Protein AF-A0A7K3CYX9-F1 (afdb_monomer_lite)

Foldseek 3Di:
DFACDDDPPDDPDDGGFAKAFDDPPPPDPDDDDDPVRIDGDDPPDDPVRRHLPHPQPVVLCCVQCVPVVHDPPDDDDDPPVVDSND

Sequence (86 aa):
GVVTEVGPGVTHLSVGDRVMGVFEGAYGPVAIADARMVAPVPRGWDTREAAAMPAAFLTAWYGLVELAGLRAGERVLIHAATGGVG

Radius of gyration: 15.61 Å; chains: 1; bounding box: 35×34×39 Å

Secondary structure (DSSP, 8-state):
-B-----TT--S--TT-BEEE--TT-SSS-----TTSEEEPPTT--HHHHHHHHHHHHHHHIIIIIIS---TT-----TTTTSS--

Structure (mmCIF, N/CA/C/O backbone):
data_AF-A0A7K3CYX9-F1
#
_entry.id   AF-A0A7K3CYX9-F1
#
loop_
_atom_site.group_PDB
_atom_site.id
_atom_site.type_symbol
_atom_site.label_atom_id
_atom_site.label_alt_id
_atom_site.label_comp_id
_atom_site.label_asym_id
_atom_site.label_entity_id
_atom_site.label_seq_id
_atom_site.pdbx_PDB_ins_code
_atom_site.Cartn_x
_atom_site.Cartn_y
_atom_site.Cartn_z
_atom_site.occupancy
_atom_site.B_iso_or_equiv
_atom_site.auth_seq_id
_atom_site.auth_comp_id
_atom_site.auth_asym_id
_atom_site.auth_atom_id
_atom_site.pdbx_PDB_model_num
ATOM 1 N N . GLY A 1 1 ? 5.008 1.737 -9.041 1.00 96.00 1 GLY A N 1
ATOM 2 C CA . GLY A 1 1 ? 5.913 1.665 -10.201 1.00 96.00 1 GLY A CA 1
ATOM 3 C C . GLY A 1 1 ? 5.253 0.929 -11.348 1.00 96.00 1 GLY A C 1
ATOM 4 O O . GLY A 1 1 ? 4.043 0.722 -11.318 1.00 96.00 1 GLY A O 1
ATOM 5 N N . VAL A 1 2 ? 6.047 0.550 -12.344 1.00 98.06 2 VAL A N 1
ATOM 6 C CA . VAL A 1 2 ? 5.630 -0.311 -13.459 1.00 98.06 2 VAL A CA 1
ATOM 7 C C . VAL A 1 2 ? 6.508 -1.556 -13.432 1.00 98.06 2 VAL A C 1
ATOM 9 O O . VAL A 1 2 ? 7.714 -1.432 -13.231 1.00 98.06 2 VAL A O 1
ATOM 12 N N . VAL A 1 3 ? 5.918 -2.737 -13.594 1.00 98.44 3 VAL A N 1
ATOM 13 C CA . VAL A 1 3 ? 6.662 -4.001 -13.657 1.00 98.44 3 VAL A CA 1
ATOM 14 C C . VAL A 1 3 ? 7.489 -4.036 -14.943 1.00 98.44 3 VAL A C 1
ATOM 16 O O . VAL A 1 3 ? 6.939 -3.902 -16.035 1.00 98.44 3 VAL A O 1
ATOM 19 N N . THR A 1 4 ? 8.804 -4.217 -14.824 1.00 98.56 4 THR A N 1
ATOM 20 C CA . THR A 1 4 ? 9.732 -4.299 -15.969 1.00 98.56 4 THR A CA 1
ATOM 21 C C . THR A 1 4 ? 10.187 -5.724 -16.267 1.00 98.56 4 THR A C 1
ATOM 23 O O . THR A 1 4 ? 10.515 -6.029 -17.407 1.00 98.56 4 THR A O 1
ATOM 26 N N . GLU A 1 5 ? 10.179 -6.598 -15.261 1.00 98.38 5 GLU A N 1
ATOM 27 C CA . GLU A 1 5 ? 10.513 -8.018 -15.361 1.00 98.38 5 GLU A CA 1
ATOM 28 C 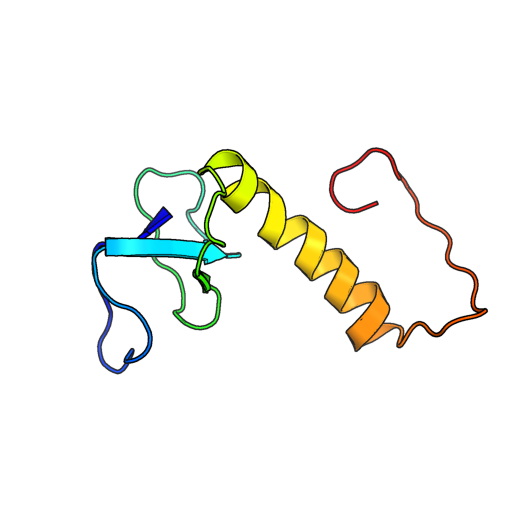C . GLU A 1 5 ? 9.722 -8.797 -14.301 1.00 98.38 5 GLU A C 1
ATOM 30 O O . GLU A 1 5 ? 9.348 -8.241 -13.265 1.00 98.38 5 GLU A O 1
ATOM 35 N N . VAL A 1 6 ? 9.457 -10.076 -14.566 1.00 98.44 6 VAL A N 1
ATOM 36 C CA . VAL A 1 6 ? 8.740 -10.978 -13.662 1.00 98.44 6 VAL A CA 1
ATOM 37 C C . VAL A 1 6 ? 9.598 -12.215 -13.416 1.00 98.44 6 VAL A C 1
ATOM 39 O O . VAL A 1 6 ? 10.056 -12.858 -14.359 1.00 98.44 6 VAL A O 1
ATOM 42 N N . GLY A 1 7 ? 9.823 -12.541 -12.142 1.00 97.81 7 GLY A N 1
ATOM 43 C CA . GLY A 1 7 ? 10.627 -13.696 -11.752 1.00 97.81 7 GLY A CA 1
ATOM 44 C C . GLY A 1 7 ? 9.944 -15.042 -12.053 1.00 97.81 7 GLY A C 1
ATOM 45 O O . GLY A 1 7 ? 8.717 -15.104 -12.186 1.00 97.81 7 GLY A O 1
ATOM 46 N N . PRO A 1 8 ? 10.707 -16.148 -12.114 1.00 97.56 8 PRO A N 1
ATOM 47 C CA . PRO A 1 8 ? 10.150 -17.479 -12.345 1.00 97.56 8 PRO A CA 1
ATOM 48 C C . PRO A 1 8 ? 9.065 -17.850 -11.324 1.00 97.56 8 PRO A C 1
ATOM 50 O O . PRO A 1 8 ? 9.238 -17.659 -10.122 1.00 97.56 8 PRO A O 1
ATOM 53 N N . GLY A 1 9 ? 7.953 -18.413 -11.802 1.00 96.75 9 GLY A N 1
ATOM 54 C CA . GLY A 1 9 ? 6.847 -18.881 -10.955 1.00 96.75 9 GLY A CA 1
ATOM 55 C C . GLY A 1 9 ? 5.844 -17.804 -10.527 1.00 96.75 9 GLY A C 1
ATOM 56 O O . GLY A 1 9 ? 4.823 -18.141 -9.933 1.00 96.75 9 GLY A O 1
ATOM 57 N N . VAL A 1 10 ? 6.078 -16.530 -10.853 1.00 98.00 10 VAL A N 1
ATOM 58 C CA . VAL A 1 10 ? 5.089 -15.464 -10.657 1.00 98.00 10 VAL A CA 1
ATOM 59 C C . VAL A 1 10 ? 4.143 -15.442 -11.858 1.00 98.00 10 VAL A C 1
ATOM 61 O O . VAL A 1 10 ? 4.556 -15.145 -12.974 1.00 98.00 10 VAL A O 1
ATOM 64 N N . THR A 1 11 ? 2.870 -15.773 -11.637 1.00 96.62 11 THR A N 1
ATOM 65 C CA . THR A 1 11 ? 1.869 -15.920 -12.715 1.00 96.62 11 THR A CA 1
ATOM 66 C C . THR A 1 11 ? 0.801 -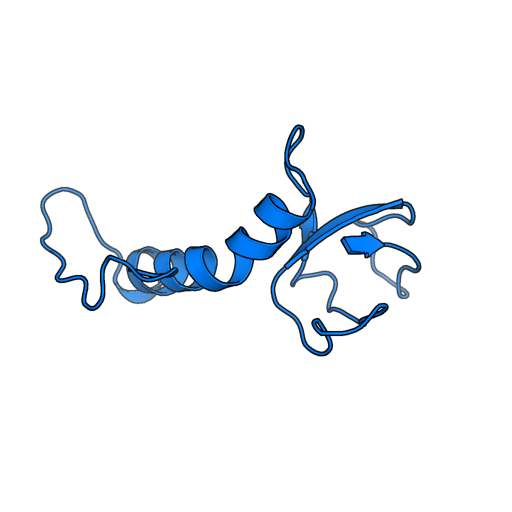14.829 -12.726 1.00 96.62 11 THR A C 1
ATOM 68 O O . THR A 1 11 ? 0.015 -14.755 -13.665 1.00 96.62 11 THR A O 1
ATOM 71 N N . HIS A 1 12 ? 0.723 -14.011 -11.675 1.00 96.38 12 HIS A N 1
ATOM 72 C CA . HIS A 1 12 ? -0.325 -13.001 -11.480 1.00 96.38 12 HIS A CA 1
ATOM 73 C C . HIS A 1 12 ? 0.107 -11.572 -11.827 1.00 96.38 12 HIS A C 1
ATOM 75 O O . HIS A 1 12 ? -0.693 -10.654 -11.675 1.00 96.38 12 HIS A O 1
ATOM 81 N N . LEU A 1 13 ? 1.352 -11.382 -12.273 1.00 97.94 13 LEU A N 1
ATOM 82 C CA . LEU A 1 13 ? 1.907 -10.097 -12.703 1.00 97.94 13 LEU A CA 1
ATOM 83 C C . LEU A 1 13 ? 2.472 -10.224 -14.116 1.00 97.94 13 LEU A C 1
ATOM 85 O O . LEU A 1 13 ? 2.998 -11.271 -14.490 1.00 97.94 13 LEU A O 1
ATOM 89 N N . SER A 1 14 ? 2.395 -9.141 -14.878 1.00 98.12 14 SER A N 1
ATOM 90 C CA . SER A 1 14 ? 2.932 -9.016 -16.231 1.00 98.12 14 SER A CA 1
ATOM 91 C C . SER A 1 14 ? 3.757 -7.741 -16.384 1.00 98.12 14 SER A C 1
ATOM 93 O O . SER A 1 14 ? 3.523 -6.733 -15.715 1.00 98.12 14 SER A O 1
ATOM 95 N N . VAL A 1 15 ? 4.729 -7.763 -17.299 1.00 98.44 15 VAL A N 1
ATOM 96 C CA . VAL A 1 15 ? 5.473 -6.555 -17.684 1.00 98.44 15 VAL A CA 1
ATOM 97 C C . VAL A 1 15 ? 4.495 -5.492 -18.189 1.00 98.44 15 VAL A C 1
ATOM 99 O O . VAL A 1 15 ? 3.624 -5.778 -19.007 1.00 98.44 15 VAL A O 1
ATOM 102 N N . GLY A 1 16 ? 4.650 -4.261 -17.704 1.00 98.25 16 GLY A N 1
ATOM 103 C CA . GLY A 1 16 ? 3.744 -3.146 -17.982 1.00 98.25 16 GLY A CA 1
ATOM 104 C C . GLY A 1 16 ? 2.674 -2.918 -16.911 1.00 98.25 16 GLY A C 1
ATOM 105 O O . GLY A 1 16 ? 2.080 -1.837 -16.887 1.00 98.25 16 GLY A O 1
ATOM 106 N N . ASP A 1 17 ? 2.465 -3.859 -15.984 1.00 98.31 17 ASP A N 1
ATOM 107 C CA . ASP A 1 17 ? 1.500 -3.675 -14.902 1.00 98.31 17 ASP A CA 1
ATOM 108 C C . ASP A 1 17 ? 1.899 -2.510 -13.994 1.00 98.31 17 ASP A C 1
ATOM 110 O O . ASP A 1 17 ? 3.038 -2.398 -13.526 1.00 98.31 17 ASP A O 1
ATOM 114 N N . ARG A 1 18 ? 0.930 -1.637 -13.704 1.00 98.31 18 ARG A N 1
ATOM 115 C CA . ARG A 1 18 ? 1.080 -0.592 -12.690 1.00 98.31 18 ARG A CA 1
ATOM 116 C C . ARG A 1 18 ? 0.835 -1.207 -11.322 1.00 98.31 18 ARG A C 1
ATOM 118 O O . ARG A 1 18 ? -0.280 -1.636 -11.032 1.00 98.31 18 ARG A O 1
ATOM 125 N N . VAL A 1 19 ? 1.855 -1.184 -10.472 1.00 98.31 19 VAL A N 1
ATOM 126 C CA . VAL A 1 19 ? 1.804 -1.783 -9.131 1.00 98.31 19 VAL A CA 1
ATOM 127 C C . VAL A 1 19 ? 2.240 -0.810 -8.040 1.00 98.31 19 VAL A C 1
ATOM 129 O O . VAL A 1 19 ? 3.040 0.100 -8.273 1.00 98.31 19 VAL A O 1
ATOM 132 N N . MET A 1 20 ? 1.727 -1.015 -6.834 1.00 98.19 20 MET A N 1
ATOM 133 C CA . MET A 1 20 ? 2.124 -0.336 -5.598 1.00 98.19 20 MET A CA 1
ATOM 134 C C . MET A 1 20 ? 2.320 -1.369 -4.488 1.00 98.19 20 MET A C 1
ATOM 136 O O . MET A 1 20 ? 1.758 -2.457 -4.563 1.00 98.19 20 MET A O 1
ATOM 140 N N . GLY A 1 21 ? 3.115 -1.056 -3.468 1.00 97.56 21 GLY A N 1
ATOM 141 C CA . GLY A 1 21 ? 3.428 -2.016 -2.412 1.00 97.56 21 GLY A CA 1
ATOM 142 C C . GLY A 1 21 ? 4.395 -1.473 -1.368 1.00 97.56 21 GLY A C 1
ATOM 143 O O . GLY A 1 21 ? 4.754 -0.296 -1.407 1.00 97.56 21 GLY A O 1
ATOM 144 N N . VAL A 1 22 ? 4.815 -2.347 -0.454 1.00 96.69 22 VAL A N 1
ATOM 145 C CA . VAL A 1 22 ? 5.831 -2.062 0.571 1.00 96.69 22 VAL A CA 1
ATOM 146 C C . VAL A 1 22 ? 6.997 -3.019 0.364 1.00 96.69 22 VAL A C 1
ATOM 148 O O . VAL A 1 22 ? 6.840 -4.229 0.497 1.00 96.69 22 VAL A O 1
ATOM 151 N N . PHE A 1 23 ? 8.157 -2.483 0.000 1.00 96.25 23 PHE A N 1
ATOM 152 C CA . PHE A 1 23 ? 9.353 -3.253 -0.338 1.00 96.25 23 PHE A CA 1
ATOM 153 C C . PHE A 1 23 ? 10.611 -2.388 -0.192 1.00 96.25 23 PHE A C 1
ATOM 155 O O . PHE A 1 23 ? 10.539 -1.159 -0.107 1.00 96.25 23 PHE A O 1
ATOM 162 N N . GLU A 1 24 ? 11.773 -3.033 -0.156 1.00 95.88 24 GLU A N 1
ATOM 163 C CA . GLU A 1 24 ? 13.071 -2.366 -0.049 1.00 95.88 24 GLU A CA 1
ATOM 164 C C . GLU A 1 24 ? 13.510 -1.726 -1.378 1.00 95.88 24 GLU A C 1
ATOM 166 O O . GLU A 1 24 ? 13.022 -2.067 -2.452 1.00 95.88 24 GLU A O 1
ATOM 171 N N . GLY A 1 25 ? 14.442 -0.770 -1.322 1.00 95.12 25 GLY A N 1
ATOM 172 C CA . GLY A 1 25 ? 14.979 -0.118 -2.527 1.00 95.12 25 GLY A CA 1
ATOM 173 C C . GLY A 1 25 ? 14.027 0.875 -3.210 1.00 95.12 25 GLY A C 1
ATOM 174 O O . GLY A 1 25 ? 14.337 1.366 -4.290 1.00 95.12 25 GLY A O 1
ATOM 175 N N . ALA A 1 26 ? 12.895 1.219 -2.584 1.00 94.88 26 ALA A N 1
ATOM 176 C CA . ALA A 1 26 ? 11.878 2.109 -3.156 1.00 94.88 26 ALA A CA 1
ATOM 177 C C . ALA A 1 26 ? 12.365 3.543 -3.470 1.00 94.88 26 ALA A C 1
ATOM 179 O O . ALA A 1 26 ? 11.741 4.239 -4.269 1.00 94.88 26 ALA A O 1
ATOM 180 N N . TYR A 1 27 ? 13.485 3.990 -2.889 1.00 95.62 27 TYR A N 1
ATOM 181 C CA . TYR A 1 27 ? 14.113 5.288 -3.182 1.00 95.62 27 TYR A CA 1
ATOM 182 C C . TYR A 1 27 ? 15.124 5.212 -4.334 1.00 95.62 27 TYR A C 1
ATOM 184 O O . TYR A 1 27 ? 16.230 5.741 -4.253 1.00 95.62 27 TYR A O 1
ATOM 192 N N . GLY A 1 28 ? 14.742 4.540 -5.414 1.00 95.81 28 GLY A N 1
ATOM 193 C CA . GLY A 1 28 ? 15.551 4.388 -6.613 1.00 95.81 28 GLY A CA 1
ATOM 194 C C . GLY A 1 28 ? 14.685 4.294 -7.869 1.00 95.81 28 GLY A C 1
ATOM 195 O O . GLY A 1 28 ? 13.468 4.127 -7.777 1.00 95.81 28 GLY A O 1
ATOM 196 N N . PRO A 1 29 ? 15.293 4.398 -9.062 1.00 96.19 29 PRO A N 1
ATOM 197 C CA . PRO A 1 29 ? 14.568 4.246 -10.323 1.00 96.19 29 PRO A CA 1
ATOM 198 C C . PRO A 1 29 ? 14.105 2.800 -10.567 1.00 96.19 29 PRO A C 1
ATOM 200 O O . PRO A 1 29 ? 13.196 2.579 -11.363 1.00 96.19 29 PRO A O 1
ATOM 203 N N . VAL A 1 30 ? 14.731 1.826 -9.897 1.00 97.44 30 VAL A N 1
ATOM 204 C CA . VAL A 1 30 ? 14.451 0.390 -10.002 1.00 97.44 30 VAL A CA 1
ATOM 205 C C . VAL A 1 30 ? 14.538 -0.233 -8.609 1.00 97.44 30 VAL A C 1
ATOM 207 O O . VAL A 1 30 ? 15.432 0.109 -7.837 1.00 97.44 30 VAL A O 1
ATOM 210 N N . ALA A 1 31 ? 13.630 -1.161 -8.316 1.00 97.56 31 ALA A N 1
ATOM 211 C CA . ALA A 1 31 ? 13.617 -1.967 -7.101 1.00 97.56 31 ALA A CA 1
ATOM 212 C C . ALA A 1 31 ? 13.163 -3.396 -7.430 1.00 97.56 31 ALA A C 1
ATOM 214 O O . ALA A 1 31 ? 12.410 -3.604 -8.383 1.00 97.56 31 ALA A O 1
ATOM 215 N N . ILE A 1 32 ? 13.602 -4.366 -6.628 1.00 97.62 32 ILE A N 1
ATOM 216 C CA . ILE A 1 32 ? 13.124 -5.751 -6.682 1.00 97.62 32 ILE A CA 1
ATOM 217 C C . ILE A 1 32 ? 12.176 -5.945 -5.502 1.00 97.62 32 ILE A C 1
ATOM 219 O O . ILE A 1 32 ? 12.539 -5.666 -4.362 1.00 97.62 32 ILE A O 1
ATOM 223 N N . ALA A 1 33 ? 10.965 -6.421 -5.777 1.00 97.75 33 ALA A N 1
ATOM 224 C CA . ALA A 1 33 ? 9.951 -6.674 -4.765 1.00 97.75 33 ALA A CA 1
ATOM 225 C C . ALA A 1 33 ? 9.468 -8.123 -4.847 1.00 97.75 33 ALA A C 1
ATOM 227 O O . ALA A 1 33 ? 9.358 -8.693 -5.934 1.00 97.75 33 ALA A O 1
ATOM 228 N N . ASP A 1 34 ? 9.133 -8.703 -3.696 1.00 97.88 34 ASP A N 1
ATOM 229 C CA . ASP A 1 34 ? 8.374 -9.949 -3.657 1.00 97.88 34 ASP A CA 1
ATOM 230 C C . ASP A 1 34 ? 6.997 -9.718 -4.300 1.00 97.88 34 ASP A C 1
ATOM 232 O O . ASP A 1 34 ? 6.298 -8.758 -3.965 1.00 97.88 34 ASP A O 1
ATOM 236 N N . ALA A 1 35 ? 6.586 -10.606 -5.208 1.00 97.69 35 ALA A N 1
ATOM 237 C CA . ALA A 1 35 ? 5.327 -10.483 -5.941 1.00 97.69 35 ALA A CA 1
ATOM 238 C C . ALA A 1 35 ? 4.075 -10.498 -5.040 1.00 97.69 35 ALA A C 1
ATOM 240 O O . ALA A 1 35 ? 2.998 -10.111 -5.491 1.00 97.69 35 ALA A O 1
ATOM 241 N N . ARG A 1 36 ? 4.199 -10.947 -3.784 1.00 96.88 36 ARG A N 1
ATOM 242 C CA . ARG A 1 36 ? 3.139 -10.926 -2.761 1.00 96.88 36 ARG A CA 1
ATOM 243 C C . ARG A 1 36 ? 3.037 -9.584 -2.034 1.00 96.88 36 ARG A C 1
ATOM 245 O O . ARG A 1 36 ? 2.016 -9.305 -1.419 1.00 96.88 36 ARG A O 1
ATOM 252 N N . MET A 1 37 ? 4.087 -8.767 -2.096 1.00 97.50 37 MET A N 1
ATOM 253 C CA . MET A 1 37 ? 4.177 -7.466 -1.424 1.00 97.50 37 MET A CA 1
ATOM 254 C C . MET A 1 37 ? 3.741 -6.301 -2.319 1.00 97.50 37 MET A C 1
ATOM 256 O O . MET A 1 37 ? 3.856 -5.136 -1.930 1.00 97.50 37 MET A O 1
ATOM 260 N N . VAL A 1 38 ? 3.241 -6.606 -3.518 1.00 97.69 38 VAL A N 1
ATOM 261 C CA . VAL A 1 38 ? 2.727 -5.633 -4.479 1.00 97.69 38 VAL A CA 1
ATOM 262 C C . VAL A 1 38 ? 1.299 -5.970 -4.890 1.00 97.69 38 VAL A C 1
ATOM 264 O O . VAL A 1 38 ? 0.905 -7.131 -4.958 1.00 97.69 38 VAL A O 1
ATOM 267 N N . ALA A 1 39 ? 0.533 -4.930 -5.193 1.00 97.50 39 ALA A N 1
ATOM 268 C CA . ALA A 1 39 ? -0.833 -5.013 -5.681 1.00 97.50 39 ALA A CA 1
ATOM 269 C C . ALA A 1 39 ? -1.038 -4.063 -6.874 1.00 97.50 39 ALA A C 1
ATOM 271 O O . ALA A 1 39 ? -0.304 -3.073 -7.004 1.00 97.50 39 ALA A O 1
ATOM 272 N N . PRO A 1 40 ? -2.035 -4.322 -7.741 1.00 97.81 40 PRO A N 1
ATOM 273 C CA . PRO A 1 40 ? -2.371 -3.427 -8.841 1.00 97.81 40 PRO A CA 1
ATOM 274 C C . PRO A 1 40 ? -2.746 -2.029 -8.349 1.00 97.81 40 PRO A C 1
ATOM 276 O O . PRO A 1 40 ? -3.456 -1.871 -7.355 1.00 97.81 40 PRO A O 1
ATOM 279 N N . VAL A 1 41 ? -2.316 -1.003 -9.081 1.00 98.31 41 VAL A N 1
ATOM 280 C CA . VAL A 1 41 ? -2.764 0.373 -8.840 1.00 98.31 41 VAL A CA 1
ATOM 281 C C . VAL A 1 41 ? -4.214 0.526 -9.324 1.00 98.31 41 VAL A C 1
ATOM 283 O O . VAL A 1 41 ? -4.488 0.205 -10.486 1.00 98.31 41 VAL A O 1
ATOM 286 N N . PRO A 1 42 ? -5.142 1.047 -8.495 1.00 97.00 42 PRO A N 1
ATOM 287 C CA . PRO A 1 42 ? -6.515 1.305 -8.908 1.00 97.00 42 PRO A CA 1
ATOM 288 C C . PRO A 1 42 ? -6.607 2.193 -10.149 1.00 97.00 42 PRO A C 1
ATOM 290 O O . PRO A 1 42 ? -5.798 3.099 -10.380 1.00 97.00 42 PRO A O 1
ATOM 293 N N . ARG A 1 43 ? -7.642 1.958 -10.960 1.00 95.69 43 ARG A N 1
ATOM 294 C CA . ARG A 1 43 ? -7.896 2.779 -12.144 1.00 95.69 43 ARG A CA 1
ATOM 295 C C . ARG A 1 43 ? -8.147 4.230 -11.726 1.00 95.69 43 ARG A C 1
ATOM 297 O O . ARG A 1 43 ? -8.963 4.492 -10.853 1.00 95.69 43 ARG A O 1
ATOM 304 N N . GLY A 1 44 ? -7.478 5.158 -12.405 1.00 96.19 44 GLY A N 1
ATOM 305 C CA . GLY A 1 44 ? -7.615 6.597 -12.172 1.00 96.19 44 GLY A CA 1
ATOM 306 C C . GLY A 1 44 ? -6.578 7.186 -11.220 1.00 96.19 44 GLY A C 1
ATOM 307 O O . GLY A 1 44 ? -6.420 8.398 -11.228 1.00 96.19 44 GLY A O 1
ATOM 308 N N . TRP A 1 45 ? -5.835 6.360 -10.476 1.00 97.88 45 TRP A N 1
ATOM 309 C CA . TRP A 1 45 ? -4.792 6.861 -9.583 1.00 97.88 45 TRP A CA 1
ATOM 310 C C . TRP A 1 45 ? -3.526 7.236 -10.346 1.00 97.88 45 TRP A C 1
ATOM 312 O O . TRP A 1 45 ? -3.065 6.476 -11.213 1.00 97.88 45 TRP A O 1
ATOM 322 N N . ASP A 1 46 ? -2.926 8.364 -9.984 1.00 97.44 46 ASP A N 1
ATOM 323 C CA . ASP A 1 46 ? -1.590 8.756 -10.408 1.00 97.44 46 ASP A CA 1
ATOM 324 C C . ASP A 1 46 ? -0.502 8.017 -9.599 1.00 97.44 46 ASP A C 1
ATOM 326 O O . ASP A 1 46 ? -0.768 7.182 -8.729 1.00 97.44 46 ASP A O 1
ATOM 330 N N . THR A 1 47 ? 0.768 8.243 -9.941 1.00 95.88 47 THR A N 1
ATOM 331 C CA . THR A 1 47 ? 1.886 7.570 -9.261 1.00 95.88 47 THR A CA 1
ATOM 332 C C . THR A 1 47 ? 2.083 8.054 -7.821 1.00 95.88 47 THR A C 1
ATOM 334 O O . THR A 1 47 ? 2.564 7.281 -6.996 1.00 95.88 47 THR A O 1
ATOM 337 N N . ARG A 1 48 ? 1.730 9.305 -7.503 1.00 97.31 48 ARG A N 1
ATOM 338 C CA . ARG A 1 48 ? 1.881 9.875 -6.156 1.00 97.31 48 ARG A CA 1
ATOM 339 C C . ARG A 1 48 ? 0.833 9.294 -5.216 1.00 97.31 48 ARG A C 1
ATOM 341 O O . ARG A 1 48 ? 1.191 8.853 -4.130 1.00 97.31 48 ARG A O 1
ATOM 348 N N . GLU A 1 49 ? -0.416 9.216 -5.664 1.00 97.56 49 GLU A N 1
ATOM 349 C CA . GLU A 1 49 ? -1.516 8.573 -4.939 1.00 97.56 49 GLU A CA 1
ATOM 350 C C . GLU A 1 49 ? -1.183 7.105 -4.646 1.00 97.56 49 GLU A C 1
ATOM 352 O O . GLU A 1 49 ? -1.237 6.656 -3.500 1.00 97.56 49 GLU A O 1
ATOM 357 N N . ALA A 1 50 ? -0.721 6.376 -5.668 1.00 97.81 50 ALA A N 1
ATOM 358 C CA . ALA A 1 50 ? -0.301 4.986 -5.527 1.00 97.81 50 ALA A CA 1
ATOM 359 C C . ALA A 1 50 ? 0.895 4.798 -4.578 1.00 97.81 50 ALA A C 1
ATOM 361 O O . ALA A 1 50 ? 0.969 3.785 -3.890 1.00 97.81 50 ALA A O 1
ATOM 362 N N . ALA A 1 51 ? 1.840 5.741 -4.537 1.00 97.25 51 ALA A N 1
ATOM 363 C CA . ALA A 1 51 ? 3.004 5.663 -3.653 1.00 97.25 51 ALA A CA 1
ATOM 364 C C . ALA A 1 51 ? 2.675 6.018 -2.193 1.00 97.25 51 ALA A C 1
ATOM 366 O O . ALA A 1 51 ? 3.296 5.472 -1.284 1.00 97.25 51 ALA A O 1
ATOM 367 N N . ALA A 1 52 ? 1.710 6.911 -1.960 1.00 96.69 52 ALA A N 1
ATOM 368 C CA . ALA A 1 52 ? 1.336 7.359 -0.618 1.00 96.69 52 ALA A CA 1
ATOM 369 C C . ALA A 1 52 ? 0.537 6.308 0.175 1.00 96.69 52 ALA A C 1
ATOM 371 O O . ALA A 1 52 ? 0.600 6.279 1.402 1.00 96.69 52 ALA A O 1
ATOM 372 N N . MET A 1 53 ? -0.208 5.442 -0.515 1.00 96.88 53 MET A N 1
ATOM 373 C CA . MET A 1 53 ? -1.140 4.504 0.115 1.00 96.88 53 MET A CA 1
ATOM 374 C C . MET A 1 53 ? -0.467 3.370 0.928 1.00 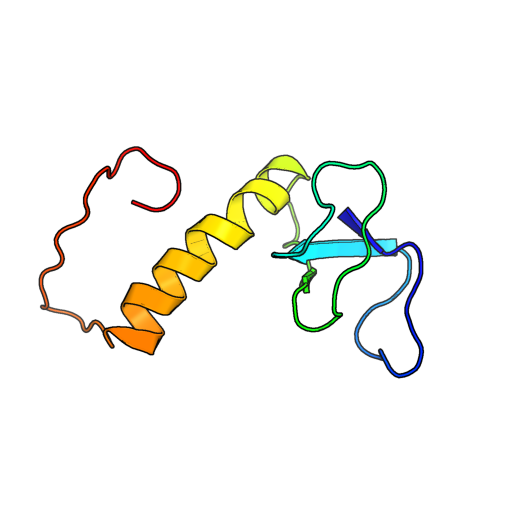96.88 53 MET A C 1
ATOM 376 O O . MET A 1 53 ? -0.817 3.217 2.100 1.00 96.88 53 MET A O 1
ATOM 380 N N . PRO A 1 54 ? 0.476 2.564 0.387 1.00 97.62 54 PRO A N 1
ATOM 381 C CA . PRO A 1 54 ? 0.766 1.235 0.937 1.00 97.62 54 PRO A CA 1
ATOM 382 C C . PRO A 1 54 ? 1.203 1.231 2.400 1.00 97.62 54 PRO A C 1
ATOM 384 O O . PRO A 1 54 ? 0.614 0.526 3.214 1.00 9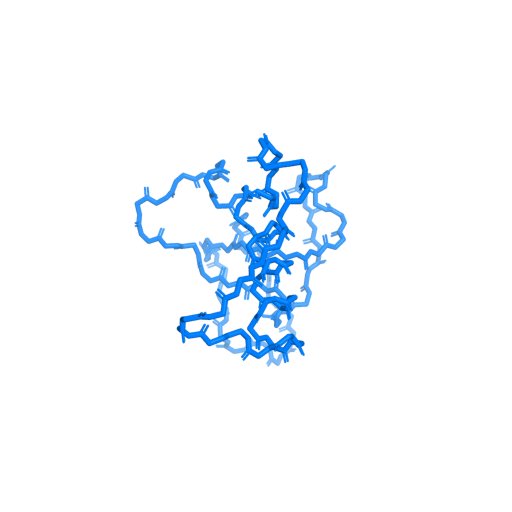7.62 54 PRO A O 1
ATOM 387 N N . ALA A 1 55 ? 2.213 2.027 2.755 1.00 97.25 55 ALA A N 1
ATOM 388 C CA . ALA A 1 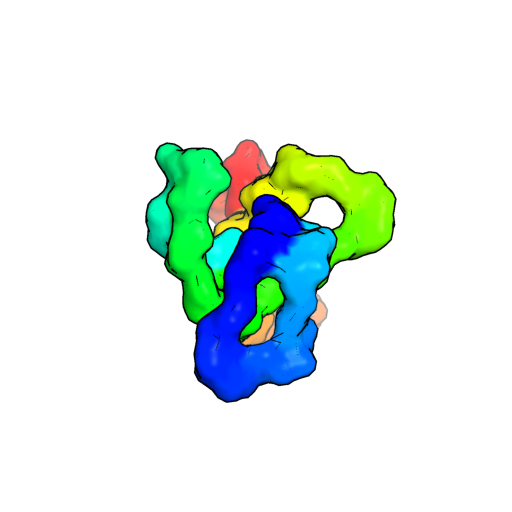55 ? 2.804 1.972 4.090 1.00 97.25 55 ALA A CA 1
ATOM 389 C C . ALA A 1 55 ? 1.825 2.432 5.179 1.00 97.25 55 ALA A C 1
ATOM 391 O O . ALA A 1 55 ? 1.694 1.775 6.212 1.00 97.25 55 ALA A O 1
ATOM 392 N N . ALA A 1 56 ? 1.118 3.539 4.943 1.00 97.69 56 ALA A N 1
ATOM 393 C CA . ALA A 1 56 ? 0.211 4.108 5.929 1.00 97.69 56 ALA A CA 1
ATOM 394 C C . ALA A 1 56 ? -1.020 3.222 6.155 1.00 97.69 56 ALA A C 1
ATOM 396 O O . ALA A 1 56 ? -1.320 2.837 7.287 1.00 97.69 56 ALA A O 1
ATOM 397 N N . PHE A 1 57 ? -1.694 2.845 5.068 1.00 97.50 57 PHE A N 1
ATOM 398 C CA . PHE A 1 57 ? -2.956 2.119 5.144 1.00 97.50 57 PHE A CA 1
ATOM 399 C C . PHE A 1 57 ? -2.770 0.669 5.580 1.00 97.50 57 PHE A C 1
ATOM 401 O O . PHE A 1 57 ? -3.581 0.182 6.361 1.00 97.50 57 PHE A O 1
ATOM 408 N N . LEU A 1 58 ? -1.699 -0.014 5.152 1.00 97.94 58 LEU A N 1
ATOM 409 C CA . LEU A 1 58 ? -1.415 -1.363 5.652 1.00 97.94 58 LEU A CA 1
ATOM 410 C C . LEU A 1 58 ? -1.084 -1.345 7.144 1.00 97.94 58 LEU A C 1
ATOM 412 O O . LEU A 1 58 ? -1.532 -2.232 7.862 1.00 97.94 58 LEU A O 1
ATOM 416 N N . THR A 1 59 ? -0.367 -0.326 7.630 1.00 98.31 59 THR A N 1
ATOM 417 C CA . THR A 1 59 ? -0.088 -0.179 9.068 1.00 98.31 59 THR A CA 1
ATOM 418 C C . THR A 1 59 ? -1.382 0.003 9.860 1.00 98.31 59 THR A C 1
ATOM 420 O O . THR A 1 59 ? -1.608 -0.707 10.841 1.00 98.31 59 THR A O 1
ATOM 423 N N . ALA A 1 60 ? -2.253 0.915 9.417 1.00 98.12 60 ALA A N 1
ATOM 424 C CA . ALA A 1 60 ? -3.538 1.156 10.065 1.00 98.12 60 ALA A CA 1
ATOM 425 C C . ALA A 1 60 ? -4.450 -0.082 10.011 1.00 98.12 60 ALA A C 1
ATOM 427 O O . ALA A 1 60 ? -5.004 -0.477 11.034 1.00 98.12 60 ALA A O 1
ATOM 428 N N . TRP A 1 61 ? -4.566 -0.730 8.846 1.00 98.19 61 TRP A N 1
ATOM 429 C CA . TRP A 1 61 ? -5.371 -1.939 8.671 1.00 98.19 61 TRP A CA 1
ATOM 430 C C . TRP A 1 61 ? -4.868 -3.080 9.548 1.00 98.19 61 TRP A C 1
ATOM 432 O O . TRP A 1 61 ? -5.634 -3.659 10.312 1.00 98.19 61 TRP A O 1
ATOM 442 N N . TYR A 1 62 ? -3.573 -3.385 9.484 1.00 98.38 62 TYR A N 1
ATOM 443 C CA . TYR A 1 62 ? -2.997 -4.473 10.261 1.00 98.38 6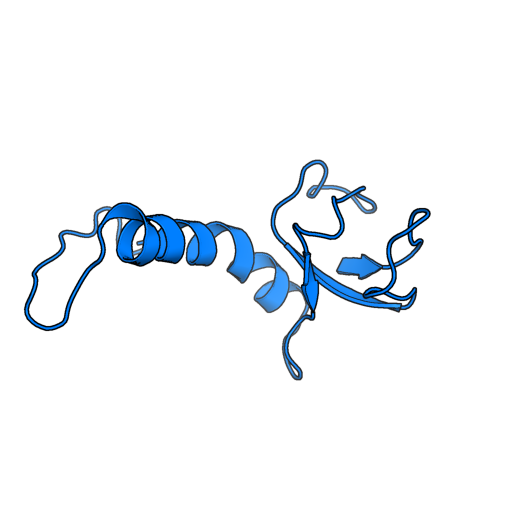2 TYR A CA 1
ATOM 444 C C . TYR A 1 62 ? -3.148 -4.223 11.767 1.00 98.38 62 TYR A C 1
ATOM 446 O O . TYR A 1 62 ? -3.559 -5.114 12.504 1.00 98.38 62 TYR A O 1
ATOM 454 N N . GLY A 1 63 ? -2.894 -2.996 12.228 1.00 98.50 63 GLY A N 1
ATOM 455 C CA . GLY A 1 63 ? -3.041 -2.636 13.637 1.00 98.50 63 GLY A CA 1
ATOM 456 C C . GLY A 1 63 ? -4.487 -2.695 14.132 1.00 98.50 63 GLY A C 1
ATOM 457 O O . GLY A 1 63 ? -4.758 -3.301 15.166 1.00 98.50 63 GLY A O 1
ATOM 458 N N . LEU A 1 64 ? -5.420 -2.077 13.406 1.00 98.44 64 LEU A N 1
ATOM 459 C CA . LEU A 1 64 ? -6.800 -1.913 13.870 1.00 98.44 64 LEU A CA 1
ATOM 460 C C . LEU A 1 64 ? -7.689 -3.119 13.553 1.00 98.44 64 LEU A C 1
ATOM 462 O O . LEU A 1 64 ? -8.554 -3.459 14.356 1.00 98.44 64 LEU A O 1
ATOM 466 N N . VAL A 1 65 ? -7.492 -3.764 12.405 1.00 98.31 65 VAL A N 1
ATOM 467 C CA . VAL A 1 65 ? -8.344 -4.866 11.941 1.00 98.31 65 VAL A CA 1
ATOM 468 C C . VAL A 1 65 ? -7.751 -6.215 12.320 1.00 98.31 65 VAL A C 1
ATOM 470 O O . VAL A 1 65 ? -8.412 -6.978 13.017 1.00 98.31 65 VAL A O 1
ATOM 473 N N . GLU A 1 66 ? -6.517 -6.505 11.904 1.00 98.31 66 GLU A N 1
ATOM 474 C CA . GLU A 1 66 ? -5.930 -7.842 12.095 1.00 98.31 66 GLU A CA 1
ATOM 475 C C . GLU A 1 66 ? -5.499 -8.086 13.548 1.00 98.31 66 GLU A C 1
ATOM 477 O O . GLU A 1 66 ? -5.789 -9.138 14.113 1.00 98.31 66 GLU A O 1
ATOM 482 N N . LEU A 1 67 ? -4.824 -7.114 14.172 1.00 98.44 67 LEU A N 1
ATOM 483 C CA . LEU A 1 67 ? -4.308 -7.255 15.536 1.00 98.44 67 LEU A CA 1
ATOM 484 C C . LEU A 1 67 ? -5.341 -6.890 16.605 1.00 98.44 67 LEU A C 1
ATOM 486 O O . LEU A 1 67 ? -5.563 -7.666 17.532 1.00 98.44 67 LEU A O 1
ATOM 490 N N . ALA A 1 68 ? -5.944 -5.701 16.510 1.00 98.31 68 ALA A N 1
ATOM 491 C CA . ALA A 1 68 ? -6.885 -5.228 17.525 1.00 98.31 68 ALA A CA 1
ATOM 492 C C . ALA A 1 68 ? -8.302 -5.790 17.346 1.00 98.31 68 ALA A C 1
ATOM 494 O O . ALA A 1 68 ? -9.060 -5.832 18.313 1.00 98.31 68 ALA A O 1
ATOM 495 N N . GLY A 1 69 ? -8.674 -6.217 16.134 1.00 98.25 69 GLY A N 1
ATOM 496 C CA . GLY A 1 69 ? -10.014 -6.732 15.861 1.00 98.25 69 GLY A CA 1
ATOM 497 C C . GLY A 1 69 ? -11.128 -5.708 16.089 1.00 98.25 69 GLY A C 1
ATOM 498 O O . GLY A 1 69 ? -12.224 -6.117 16.472 1.00 98.25 69 GLY A O 1
ATOM 499 N N . LEU A 1 70 ? -10.850 -4.414 15.866 1.00 98.44 70 LEU A N 1
ATOM 500 C CA . LEU A 1 70 ? -11.723 -3.287 16.207 1.00 98.44 70 LEU A CA 1
ATOM 501 C C . LEU A 1 70 ? -13.139 -3.459 15.635 1.00 98.44 70 LEU A C 1
ATOM 503 O O . LEU A 1 70 ? -13.331 -3.758 14.451 1.00 98.44 70 LEU A O 1
ATOM 507 N N . ARG A 1 71 ? -14.149 -3.234 16.477 1.00 98.38 71 ARG A N 1
ATOM 508 C CA . ARG A 1 71 ? -15.574 -3.380 16.160 1.00 98.38 71 ARG A CA 1
ATOM 509 C C . ARG A 1 71 ? -16.334 -2.067 16.293 1.00 98.38 71 ARG A C 1
ATOM 511 O O . ARG A 1 71 ? -15.935 -1.125 16.974 1.00 98.38 71 ARG A O 1
ATOM 518 N N . ALA A 1 72 ? -17.490 -2.022 15.634 1.00 98.00 72 ALA A N 1
ATOM 519 C CA . ALA A 1 72 ? -18.410 -0.900 15.749 1.00 98.00 72 ALA A CA 1
ATOM 520 C C . ALA A 1 72 ? -18.837 -0.695 17.214 1.00 98.00 72 ALA A C 1
ATOM 522 O O . ALA A 1 72 ? -19.234 -1.642 17.890 1.00 98.00 72 ALA A O 1
ATOM 523 N N . GLY A 1 73 ? -18.774 0.552 17.684 1.00 98.31 73 GLY A N 1
ATOM 524 C CA . GLY A 1 73 ? -19.093 0.932 19.065 1.00 98.31 73 GLY A CA 1
ATOM 525 C C . GLY A 1 73 ? -17.883 1.012 20.003 1.00 98.31 73 GLY A C 1
ATOM 526 O O . GLY A 1 73 ? -18.000 1.593 21.082 1.00 98.31 73 GLY A O 1
ATOM 527 N N . GLU A 1 74 ? -16.721 0.501 19.595 1.00 98.50 74 GLU A N 1
ATOM 528 C CA . GLU A 1 74 ? -15.480 0.615 20.365 1.00 98.50 74 GLU A CA 1
ATOM 529 C C . GLU A 1 74 ? -14.814 1.986 20.175 1.00 98.50 74 GLU A C 1
ATOM 531 O O . GLU A 1 74 ? -15.065 2.707 19.207 1.00 98.50 74 GLU A O 1
ATOM 536 N N . ARG A 1 75 ? -13.966 2.371 21.134 1.00 98.25 75 ARG A N 1
ATOM 537 C CA . ARG A 1 75 ? -13.233 3.643 21.116 1.00 98.25 75 ARG A CA 1
ATOM 538 C C . ARG A 1 75 ? -11.753 3.379 20.879 1.00 98.25 75 ARG A C 1
ATOM 540 O O . ARG A 1 75 ? -11.182 2.502 21.518 1.00 98.25 75 ARG A O 1
ATOM 547 N N . VAL A 1 76 ? -11.131 4.193 20.030 1.00 97.81 76 VAL A N 1
ATOM 548 C CA . VAL A 1 76 ? -9.692 4.157 19.742 1.00 97.81 76 VAL A CA 1
ATOM 549 C C . VAL A 1 76 ? -9.081 5.541 19.966 1.00 97.81 76 VAL A C 1
ATOM 551 O O . VAL A 1 76 ? -9.700 6.557 19.650 1.00 97.81 76 VAL A O 1
ATOM 554 N N . LEU A 1 77 ? -7.874 5.584 20.532 1.00 98.25 77 LEU A N 1
ATOM 555 C CA . LEU A 1 77 ? -7.057 6.793 20.610 1.00 98.25 77 LEU A CA 1
ATOM 556 C C . LEU A 1 77 ? -6.038 6.767 19.472 1.00 98.25 77 LEU A C 1
ATOM 558 O O . LEU A 1 77 ? -5.196 5.874 19.424 1.00 98.25 77 LEU A O 1
ATOM 562 N N . ILE A 1 78 ? -6.098 7.762 18.590 1.00 98.06 78 ILE A N 1
ATOM 563 C CA . ILE A 1 78 ? -5.125 7.939 17.513 1.00 98.06 78 ILE A CA 1
ATOM 564 C C . ILE A 1 78 ? -4.189 9.088 17.880 1.00 98.06 78 ILE A C 1
ATOM 566 O O . ILE A 1 78 ? -4.604 10.242 18.003 1.00 98.06 78 ILE A O 1
ATOM 570 N N . HIS A 1 79 ? -2.916 8.766 18.089 1.00 97.94 79 HIS A N 1
ATOM 571 C CA . HIS A 1 79 ? -1.872 9.765 18.286 1.00 97.94 79 HIS A CA 1
ATOM 572 C C . HIS A 1 79 ? -1.378 10.301 16.942 1.00 97.94 79 HIS A C 1
ATOM 574 O O . HIS A 1 79 ? -1.358 9.575 15.955 1.00 97.94 79 HIS A O 1
ATOM 580 N N . ALA A 1 80 ? -0.931 11.562 16.929 1.00 96.88 80 ALA A N 1
ATOM 581 C CA . ALA A 1 80 ? -0.384 12.214 15.737 1.00 96.88 80 ALA A CA 1
ATOM 582 C C . ALA A 1 80 ? -1.309 12.121 14.501 1.00 96.88 80 ALA A C 1
ATOM 584 O O . ALA A 1 80 ? -0.834 11.895 13.392 1.00 96.88 80 ALA A O 1
ATOM 585 N N . ALA A 1 81 ? -2.616 12.346 14.697 1.00 96.12 81 ALA A N 1
ATOM 586 C CA . ALA A 1 81 ? -3.684 12.184 13.695 1.00 96.12 81 ALA A CA 1
ATOM 587 C C . ALA A 1 81 ? -3.633 13.138 12.477 1.00 96.12 81 ALA A C 1
ATOM 589 O O . ALA A 1 81 ? -4.584 13.258 11.715 1.00 96.12 81 ALA A O 1
ATOM 590 N N . THR A 1 82 ? -2.557 13.909 12.335 1.00 97.19 82 THR A N 1
ATOM 591 C CA . THR A 1 82 ? -2.278 14.729 11.146 1.00 97.19 82 THR A CA 1
ATOM 592 C C . THR A 1 82 ? -1.125 14.150 10.321 1.00 97.19 82 THR A C 1
ATOM 594 O O . THR A 1 82 ? -0.642 14.804 9.398 1.00 97.19 82 THR A O 1
ATOM 597 N N . GLY A 1 83 ? -0.601 12.984 10.714 1.00 96.31 83 GLY A N 1
ATOM 598 C CA . GLY A 1 83 ? 0.428 12.245 9.992 1.00 96.31 83 GLY A CA 1
ATOM 599 C C . GLY A 1 83 ? -0.170 11.352 8.905 1.00 96.31 83 GLY A C 1
ATOM 600 O O . GLY A 1 83 ? -1.359 11.390 8.634 1.00 96.31 83 GLY A O 1
ATOM 601 N N . GLY A 1 84 ? 0.661 10.534 8.256 1.00 95.94 84 GLY A N 1
ATOM 602 C CA . GLY A 1 84 ? 0.167 9.630 7.209 1.00 95.94 84 GLY A CA 1
ATOM 603 C C . GLY A 1 84 ? -0.660 8.454 7.743 1.00 95.94 84 GLY A C 1
ATOM 604 O O . GLY A 1 84 ? -1.597 8.029 7.081 1.00 95.94 84 GLY A O 1
ATOM 605 N N . VAL A 1 85 ? -0.293 7.910 8.911 1.00 97.31 85 VAL A N 1
ATOM 606 C CA . VAL A 1 85 ? -0.955 6.735 9.516 1.00 97.31 85 VAL A CA 1
ATOM 607 C C . VAL A 1 85 ? -2.157 7.119 10.375 1.00 97.31 85 VAL A C 1
ATOM 609 O O . VAL A 1 85 ? -3.150 6.395 10.373 1.00 97.31 85 VAL A O 1
ATOM 612 N N . GLY A 1 86 ? -2.010 8.176 11.177 1.00 92.81 86 GLY A N 1
ATOM 613 C CA . GLY A 1 86 ? -3.014 8.600 12.154 1.00 92.81 86 GLY A CA 1
ATOM 614 C C . GLY A 1 86 ? -4.053 9.501 11.522 1.00 92.81 86 GLY A C 1
ATOM 615 O O . GLY A 1 86 ? -5.221 9.411 11.952 1.00 92.81 86 GLY A O 1
#

pLDDT: mean 97.44, std 1.03, range [92.81, 98.56]